Protein AF-A0A2R6L454-F1 (afdb_monomer_lite)

Structure (mmCIF, N/CA/C/O backbone):
data_AF-A0A2R6L454-F1
#
_entry.id   AF-A0A2R6L454-F1
#
loop_
_atom_site.group_PDB
_atom_site.id
_atom_site.type_symbol
_atom_site.label_atom_id
_atom_site.label_alt_id
_atom_site.label_comp_id
_atom_site.label_asym_id
_atom_site.label_entity_id
_atom_site.label_seq_id
_atom_site.pdbx_PDB_ins_code
_atom_site.Cartn_x
_atom_site.Cartn_y
_atom_site.Cartn_z
_atom_site.occupancy
_atom_site.B_iso_or_equiv
_atom_site.auth_seq_id
_atom_site.auth_comp_id
_atom_site.auth_asym_id
_atom_site.auth_atom_id
_atom_site.pdbx_PDB_model_num
ATOM 1 N N . GLU A 1 1 ? 20.903 -18.103 -9.310 1.00 82.81 1 GLU A N 1
ATOM 2 C CA . GLU A 1 1 ? 21.822 -16.949 -9.278 1.00 82.81 1 GLU A CA 1
ATOM 3 C C . GLU A 1 1 ? 21.708 -16.271 -10.633 1.00 82.81 1 GLU A C 1
ATOM 5 O O . GLU A 1 1 ? 21.446 -16.996 -11.587 1.00 82.81 1 GLU A O 1
ATOM 10 N N . ILE A 1 2 ? 21.728 -14.938 -10.686 1.00 91.75 2 ILE A N 1
ATOM 11 C CA . ILE A 1 2 ? 21.487 -14.138 -11.901 1.00 91.75 2 ILE A CA 1
ATOM 12 C C . ILE A 1 2 ? 22.634 -13.135 -12.006 1.00 91.75 2 ILE A C 1
ATOM 14 O O . ILE A 1 2 ? 22.893 -12.418 -11.036 1.00 91.75 2 ILE A O 1
ATOM 18 N N . GLU A 1 3 ? 23.294 -13.086 -13.157 1.00 93.69 3 GLU A N 1
ATOM 19 C CA . GLU A 1 3 ? 24.331 -12.104 -13.465 1.00 93.69 3 GLU A CA 1
ATOM 20 C C . GLU A 1 3 ? 23.717 -10.788 -13.965 1.00 93.69 3 GLU A C 1
ATOM 22 O O . GLU A 1 3 ? 22.603 -10.737 -14.491 1.00 93.69 3 GLU A O 1
ATOM 27 N N . SER A 1 4 ? 24.441 -9.678 -13.797 1.00 91.00 4 SER A N 1
ATOM 28 C CA . SER A 1 4 ? 23.897 -8.345 -14.102 1.00 91.00 4 SER A CA 1
ATOM 29 C C . SER A 1 4 ? 23.524 -8.143 -15.576 1.00 91.00 4 SER A C 1
ATOM 31 O O . SER A 1 4 ? 22.561 -7.437 -15.869 1.00 91.00 4 SER A O 1
ATOM 33 N N . ASP A 1 5 ? 24.254 -8.768 -16.502 1.00 95.38 5 ASP A N 1
ATOM 34 C CA . ASP A 1 5 ? 23.989 -8.694 -17.940 1.00 95.38 5 ASP A CA 1
ATOM 35 C C . ASP A 1 5 ? 22.782 -9.541 -18.373 1.00 95.38 5 ASP A C 1
ATOM 37 O O . ASP A 1 5 ? 22.229 -9.310 -19.448 1.00 95.38 5 ASP A O 1
ATOM 41 N N . GLU A 1 6 ? 22.311 -10.453 -17.518 1.00 97.12 6 GLU A N 1
ATOM 42 C CA . GLU A 1 6 ? 21.094 -11.238 -17.750 1.00 97.12 6 GLU A CA 1
ATOM 43 C C . GLU A 1 6 ? 19.816 -10.467 -17.369 1.00 97.12 6 GLU A C 1
ATOM 45 O O . GLU A 1 6 ? 18.725 -10.805 -17.838 1.00 97.12 6 GLU A O 1
ATOM 50 N N . ILE A 1 7 ? 19.930 -9.411 -16.548 1.00 95.75 7 ILE A N 1
ATOM 51 C CA . ILE A 1 7 ? 18.785 -8.661 -16.003 1.00 95.75 7 ILE A CA 1
ATOM 52 C C . ILE A 1 7 ? 17.856 -8.111 -17.095 1.00 95.75 7 ILE A C 1
ATOM 54 O O . ILE A 1 7 ? 16.650 -8.317 -16.959 1.00 95.75 7 ILE A O 1
ATOM 58 N N . PRO A 1 8 ? 18.328 -7.441 -18.168 1.00 97.19 8 PRO A N 1
ATOM 59 C CA . PRO A 1 8 ? 17.424 -6.891 -19.180 1.00 97.19 8 PRO A CA 1
ATOM 60 C C . PRO A 1 8 ? 16.560 -7.965 -19.854 1.00 97.19 8 PRO A C 1
ATOM 62 O O . PRO A 1 8 ? 15.352 -7.792 -20.014 1.00 97.19 8 PRO A O 1
ATOM 65 N N . GLY A 1 9 ? 17.160 -9.111 -20.195 1.00 97.94 9 GLY A N 1
ATOM 66 C CA . GLY A 1 9 ? 16.442 -10.237 -20.794 1.00 97.94 9 GLY A CA 1
ATOM 67 C C . GLY A 1 9 ? 15.415 -10.832 -19.833 1.00 97.94 9 GLY A C 1
ATOM 68 O O . GLY A 1 9 ? 14.239 -10.938 -20.176 1.00 97.94 9 GLY A O 1
ATOM 69 N N . LEU A 1 10 ? 15.845 -11.139 -18.607 1.00 97.69 10 LEU A N 1
ATOM 70 C CA . LEU A 1 10 ? 14.981 -11.737 -17.592 1.00 97.69 10 LEU A CA 1
ATOM 71 C C . LEU A 1 10 ? 13.830 -10.810 -17.181 1.00 97.69 10 LEU A C 1
ATOM 73 O O . LEU A 1 10 ? 12.714 -11.279 -16.965 1.00 97.69 10 LEU A O 1
ATOM 77 N N . TRP A 1 11 ? 14.083 -9.503 -17.088 1.00 97.44 11 TRP A N 1
ATOM 78 C CA . TRP A 1 11 ? 13.053 -8.505 -16.809 1.00 97.44 11 TRP A CA 1
ATOM 79 C C . TRP A 1 11 ? 11.959 -8.542 -17.872 1.00 97.44 11 TRP A C 1
ATOM 81 O O . TRP A 1 11 ? 10.777 -8.637 -17.544 1.00 97.44 11 TRP A O 1
ATOM 91 N N . ASN A 1 12 ? 12.355 -8.516 -19.145 1.00 98.38 12 ASN A N 1
ATOM 92 C CA . ASN A 1 12 ? 11.421 -8.531 -20.264 1.00 98.38 12 ASN A CA 1
ATOM 93 C C . ASN A 1 12 ? 10.582 -9.813 -20.286 1.00 98.38 12 ASN A C 1
ATOM 95 O O . ASN A 1 12 ? 9.367 -9.738 -20.460 1.00 98.38 12 ASN A O 1
ATOM 99 N N . ASP A 1 13 ? 11.207 -10.967 -20.043 1.00 98.38 13 ASP A N 1
ATOM 100 C CA . ASP A 1 13 ? 10.504 -12.251 -19.989 1.00 98.38 13 ASP A CA 1
ATOM 101 C C . ASP A 1 13 ? 9.513 -12.304 -18.814 1.00 98.38 13 ASP A C 1
ATOM 103 O O . ASP A 1 13 ? 8.401 -12.804 -18.965 1.00 98.38 13 ASP A O 1
ATOM 107 N N . LYS A 1 14 ? 9.866 -11.735 -17.652 1.00 98.12 14 LYS A N 1
ATOM 108 C CA . LYS A 1 14 ? 8.980 -11.694 -16.478 1.00 98.12 14 LYS A CA 1
ATOM 109 C C . LYS A 1 14 ? 7.827 -10.702 -16.611 1.00 98.12 14 LYS A C 1
ATOM 111 O O . LYS A 1 14 ? 6.730 -11.000 -16.143 1.00 98.12 14 LYS A O 1
ATOM 116 N N . MET A 1 15 ? 8.042 -9.561 -17.262 1.00 98.25 15 MET A N 1
ATOM 117 C CA . MET A 1 15 ? 6.962 -8.624 -17.596 1.00 98.25 15 MET A CA 1
ATOM 118 C C . MET A 1 15 ? 5.954 -9.267 -18.554 1.00 98.25 15 MET A C 1
ATOM 120 O O . MET A 1 15 ? 4.747 -9.152 -18.351 1.00 98.25 15 MET A O 1
ATOM 124 N N . GLU A 1 16 ? 6.437 -10.006 -19.553 1.00 98.38 16 GLU A N 1
ATOM 125 C CA . GLU A 1 16 ? 5.574 -10.723 -20.490 1.00 98.38 16 GLU A CA 1
ATOM 126 C C . GLU A 1 16 ? 4.816 -11.864 -19.795 1.00 98.38 16 GLU A C 1
ATOM 128 O O . GLU A 1 16 ? 3.608 -11.992 -19.972 1.00 98.38 16 GLU A O 1
ATOM 133 N N . GLU A 1 17 ? 5.490 -12.641 -18.942 1.00 98.44 17 GLU A N 1
ATOM 134 C CA . GLU A 1 17 ? 4.884 -13.741 -18.183 1.00 98.44 17 GLU A CA 1
ATOM 135 C C . GLU A 1 17 ? 3.784 -13.268 -17.219 1.00 98.44 17 GLU A C 1
ATOM 137 O O . GLU A 1 17 ? 2.712 -13.871 -17.175 1.00 98.44 17 GLU A O 1
ATOM 142 N N . TYR A 1 18 ? 4.033 -12.212 -16.437 1.00 98.00 18 TYR A N 1
ATOM 143 C CA . TYR A 1 18 ? 3.108 -11.783 -15.382 1.00 98.00 18 TYR A CA 1
ATOM 144 C C . TYR A 1 18 ? 2.077 -10.754 -15.839 1.00 98.00 18 TYR A C 1
ATOM 146 O O . TYR A 1 18 ? 0.966 -10.739 -15.313 1.00 98.00 18 TYR A O 1
ATOM 154 N N . LEU A 1 19 ? 2.435 -9.881 -16.783 1.00 97.94 19 LEU A N 1
ATOM 155 C CA . LEU A 1 19 ? 1.606 -8.740 -17.188 1.00 97.94 19 LEU A CA 1
ATOM 156 C C . LEU A 1 19 ? 1.203 -8.784 -18.668 1.00 97.94 19 LEU A C 1
ATOM 158 O O . LEU A 1 19 ? 0.373 -7.981 -19.089 1.00 97.94 19 LEU A O 1
ATOM 162 N N . GLY A 1 20 ? 1.768 -9.695 -19.468 1.00 98.25 20 GLY A N 1
ATOM 163 C CA . GLY A 1 20 ? 1.467 -9.807 -20.898 1.00 98.25 20 GLY A CA 1
ATOM 164 C C . GLY A 1 20 ? 2.051 -8.682 -21.758 1.00 98.25 20 GLY A C 1
ATOM 165 O O . GLY A 1 20 ? 1.609 -8.498 -22.891 1.00 98.25 20 GLY A O 1
ATOM 166 N N . VAL A 1 21 ? 3.017 -7.915 -21.239 1.00 97.75 21 VAL A N 1
ATOM 167 C CA . VAL A 1 21 ? 3.653 -6.792 -21.949 1.00 97.75 21 VAL A 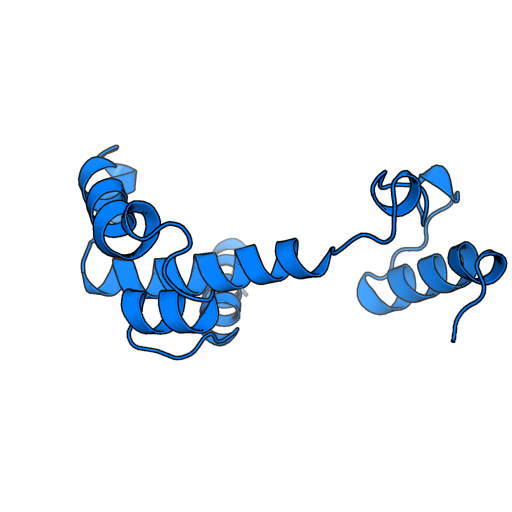CA 1
ATOM 168 C C . VAL A 1 21 ? 5.170 -6.929 -21.947 1.00 97.75 21 VAL A C 1
ATOM 170 O O . VAL A 1 21 ? 5.762 -7.327 -20.948 1.00 97.75 21 VAL A O 1
ATOM 173 N N . ARG A 1 22 ? 5.813 -6.558 -23.058 1.00 97.94 22 ARG A N 1
ATOM 174 C CA . ARG A 1 22 ? 7.272 -6.579 -23.202 1.00 97.94 22 ARG A CA 1
ATOM 175 C C . ARG A 1 22 ? 7.786 -5.165 -23.506 1.00 97.94 22 ARG A C 1
ATOM 177 O O . ARG A 1 22 ? 7.356 -4.606 -24.514 1.00 97.94 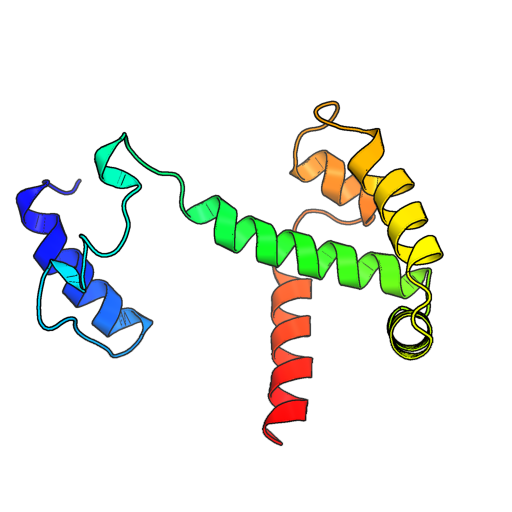22 ARG A O 1
ATOM 184 N N . PRO A 1 23 ? 8.665 -4.582 -22.668 1.00 97.81 23 PRO A N 1
ATOM 185 C CA . PRO A 1 23 ? 9.247 -3.263 -22.924 1.00 97.81 23 PRO A CA 1
ATOM 186 C C . PRO A 1 23 ? 9.997 -3.203 -24.262 1.00 97.81 23 PRO A C 1
ATOM 188 O O . PRO A 1 23 ? 10.657 -4.171 -24.646 1.00 97.81 23 PRO A O 1
ATOM 191 N N . GLU A 1 24 ? 9.934 -2.064 -24.959 1.00 97.50 24 GLU A N 1
ATOM 192 C CA . GLU A 1 24 ? 10.656 -1.873 -26.228 1.00 97.50 24 GLU A CA 1
ATOM 193 C C . GLU A 1 24 ? 12.133 -1.517 -26.002 1.00 97.50 24 GLU A C 1
ATOM 195 O O . GLU A 1 24 ? 12.986 -1.792 -26.851 1.00 97.50 24 GLU A O 1
ATOM 200 N N . THR A 1 25 ? 12.447 -0.909 -24.854 1.00 98.19 25 THR A N 1
ATOM 201 C CA . THR A 1 25 ? 13.798 -0.472 -24.483 1.00 98.19 25 THR A CA 1
ATOM 202 C C . THR A 1 25 ? 14.097 -0.750 -23.011 1.00 98.19 25 THR A C 1
ATOM 204 O O . THR A 1 25 ? 13.191 -0.786 -22.182 1.00 98.19 25 THR A O 1
ATOM 207 N N . ASP A 1 26 ? 15.379 -0.857 -22.649 1.00 97.56 26 ASP A N 1
ATOM 208 C CA . ASP A 1 26 ? 15.786 -1.062 -21.248 1.00 97.56 26 ASP A CA 1
ATOM 209 C C . ASP A 1 26 ? 15.378 0.106 -20.336 1.00 97.56 26 ASP A C 1
ATOM 211 O O . ASP A 1 26 ? 15.138 -0.100 -19.148 1.00 97.56 26 ASP A O 1
ATOM 215 N N . ALA A 1 27 ? 15.247 1.317 -20.896 1.00 96.81 27 ALA A N 1
ATOM 216 C CA . ALA A 1 27 ? 14.758 2.503 -20.191 1.00 96.81 27 ALA A CA 1
ATOM 217 C C . ALA A 1 27 ? 13.301 2.352 -19.718 1.00 96.81 27 ALA A C 1
ATOM 219 O O . ALA A 1 27 ? 12.937 2.882 -18.675 1.00 96.81 27 ALA A O 1
ATOM 220 N N . GLU A 1 28 ? 12.488 1.610 -20.470 1.00 96.75 28 GLU A N 1
ATOM 221 C CA . GLU A 1 28 ? 11.109 1.246 -20.116 1.00 96.75 28 GLU A CA 1
ATOM 222 C C . GLU A 1 28 ? 11.038 -0.122 -19.408 1.00 96.75 28 GLU A C 1
ATOM 224 O O . GLU A 1 28 ? 9.986 -0.527 -18.917 1.00 96.75 28 GLU A O 1
ATOM 229 N N . GLY A 1 29 ? 12.158 -0.849 -19.373 1.00 96.69 29 GLY A N 1
ATOM 230 C CA . GLY A 1 29 ? 12.327 -2.148 -18.736 1.00 96.69 29 GLY A CA 1
ATOM 231 C C . GLY A 1 29 ? 13.025 -2.033 -17.386 1.00 96.69 29 GLY A C 1
ATOM 232 O O . GLY A 1 29 ? 12.572 -1.314 -16.498 1.00 96.69 29 GLY A O 1
ATOM 233 N N . CYS A 1 30 ? 14.130 -2.753 -17.214 1.00 95.44 30 CYS A N 1
ATOM 234 C CA . CYS A 1 30 ? 14.827 -2.859 -15.931 1.00 95.44 30 CYS A CA 1
ATOM 235 C C . CYS A 1 30 ? 15.447 -1.547 -15.414 1.00 95.44 30 CYS A C 1
ATOM 237 O O . CYS A 1 30 ? 15.838 -1.493 -14.250 1.00 95.44 30 CYS A O 1
ATOM 239 N N . LEU A 1 31 ? 15.539 -0.498 -16.241 1.00 95.12 31 LEU A N 1
ATOM 240 C CA . LEU A 1 31 ? 16.039 0.825 -15.847 1.00 95.12 31 LEU A CA 1
ATOM 241 C C . LEU A 1 31 ? 14.920 1.838 -15.557 1.00 95.12 31 LEU A C 1
ATOM 243 O O . LEU A 1 31 ? 15.220 3.010 -15.334 1.00 95.12 31 LEU A O 1
ATOM 247 N N . GLN A 1 32 ? 13.651 1.412 -15.557 1.00 96.38 32 GLN A N 1
ATOM 248 C CA . GLN A 1 32 ? 12.512 2.301 -15.295 1.00 96.38 32 GLN A CA 1
ATOM 249 C C . GLN A 1 32 ? 12.536 2.908 -13.886 1.00 96.38 32 GLN A C 1
ATOM 251 O O . GLN A 1 32 ? 12.060 4.023 -13.679 1.00 96.38 32 GLN A O 1
ATOM 256 N N . ASP A 1 33 ? 13.110 2.176 -12.929 1.00 95.25 33 ASP A N 1
ATOM 257 C CA . ASP A 1 33 ? 13.150 2.540 -11.520 1.00 95.25 33 ASP A CA 1
ATOM 258 C C . ASP A 1 33 ? 14.579 2.784 -11.039 1.00 95.25 33 ASP A C 1
ATOM 260 O O . ASP A 1 33 ? 15.536 2.092 -11.393 1.00 95.25 33 ASP A O 1
ATOM 264 N N . ILE A 1 34 ? 14.724 3.783 -10.170 1.00 93.19 34 ILE A N 1
ATOM 265 C CA . ILE A 1 34 ? 16.035 4.267 -9.735 1.00 93.19 34 ILE A CA 1
ATOM 266 C C . ILE A 1 34 ? 16.689 3.365 -8.685 1.00 93.19 34 ILE A C 1
ATOM 268 O O . ILE A 1 34 ? 17.886 3.489 -8.425 1.00 93.19 34 ILE A O 1
ATOM 272 N N . HIS A 1 35 ? 15.939 2.483 -8.024 1.00 92.31 35 HIS A N 1
ATOM 273 C CA . HIS A 1 35 ? 16.346 1.957 -6.722 1.00 92.31 35 HIS A CA 1
ATOM 274 C C . HIS A 1 35 ? 17.653 1.161 -6.778 1.00 92.31 35 HIS A C 1
ATOM 276 O O . HIS A 1 35 ? 18.529 1.376 -5.937 1.00 92.31 35 HIS A O 1
ATOM 282 N N . TRP A 1 36 ? 17.834 0.334 -7.814 1.00 90.88 36 TRP A N 1
ATOM 283 C CA . TRP A 1 36 ? 19.050 -0.463 -8.018 1.00 90.88 36 TRP A CA 1
ATOM 284 C C . TRP A 1 36 ? 20.307 0.356 -8.326 1.00 90.88 36 TRP A C 1
ATOM 286 O O . TRP A 1 36 ? 21.414 -0.165 -8.213 1.00 90.88 36 TRP A O 1
ATOM 296 N N . THR A 1 37 ? 20.178 1.649 -8.636 1.00 87.62 37 THR A N 1
ATOM 297 C CA . THR A 1 37 ? 21.342 2.523 -8.862 1.00 87.62 37 THR A CA 1
ATOM 298 C C . THR A 1 37 ? 22.063 2.921 -7.571 1.00 87.62 37 THR A C 1
ATOM 300 O O . THR A 1 37 ? 23.242 3.269 -7.609 1.00 87.62 37 THR A O 1
ATOM 303 N N . SER A 1 38 ? 21.3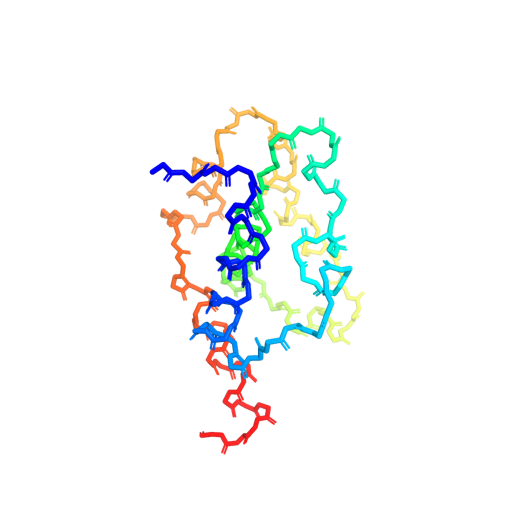79 2.855 -6.423 1.00 83.06 38 SER A N 1
ATOM 304 C CA . SER A 1 38 ? 21.919 3.257 -5.111 1.00 83.06 38 SER A CA 1
ATOM 305 C C . SER A 1 38 ? 22.236 2.088 -4.167 1.00 83.06 38 SER A C 1
ATOM 307 O O . SER A 1 38 ? 22.795 2.294 -3.090 1.00 83.06 38 SER A O 1
ATOM 309 N N . GLY A 1 39 ? 21.897 0.862 -4.566 1.00 81.19 39 GLY A N 1
ATOM 310 C CA . GLY A 1 39 ? 22.031 -0.352 -3.764 1.00 81.19 39 GLY A CA 1
ATOM 311 C C . GLY A 1 39 ? 20.940 -1.361 -4.110 1.00 81.19 39 GLY A C 1
ATOM 312 O O . GLY A 1 39 ? 20.014 -1.055 -4.858 1.00 81.19 39 GLY A O 1
ATOM 313 N N . PHE A 1 40 ? 21.029 -2.580 -3.575 1.00 77.75 40 PHE A N 1
ATOM 314 C CA . PHE A 1 40 ? 19.966 -3.553 -3.808 1.00 77.75 40 PHE A CA 1
ATOM 315 C C . PHE A 1 40 ? 18.695 -3.118 -3.076 1.00 77.75 40 PHE A C 1
ATOM 317 O O . PHE A 1 40 ? 18.681 -2.949 -1.856 1.00 77.75 40 PHE A O 1
ATOM 324 N N . ALA A 1 41 ? 17.640 -2.900 -3.847 1.00 73.81 41 ALA A N 1
ATOM 325 C CA . ALA A 1 41 ? 16.403 -2.319 -3.373 1.00 73.81 41 ALA A CA 1
ATOM 326 C C . ALA A 1 41 ? 15.427 -3.377 -2.875 1.00 73.81 41 ALA A C 1
ATOM 328 O O . ALA A 1 41 ? 15.390 -4.502 -3.371 1.00 73.81 41 ALA A O 1
ATOM 329 N N . SER A 1 42 ? 14.598 -2.981 -1.915 1.00 80.50 42 SER A N 1
ATOM 330 C CA . SER A 1 42 ? 13.555 -3.814 -1.334 1.00 80.50 42 SER A CA 1
ATOM 331 C C . SER A 1 42 ? 12.191 -3.371 -1.867 1.00 80.50 42 SER A C 1
ATOM 333 O O . SER A 1 42 ? 11.553 -2.500 -1.286 1.00 80.50 42 SER A O 1
ATOM 335 N N . PHE A 1 43 ? 11.756 -3.954 -2.987 1.00 92.94 43 PHE A N 1
ATOM 336 C CA . PHE A 1 43 ? 10.462 -3.639 -3.610 1.00 92.94 43 PHE A CA 1
ATOM 337 C C . PHE A 1 43 ? 9.274 -4.313 -2.917 1.00 92.94 43 PHE A C 1
ATOM 339 O O . PHE A 1 43 ? 8.149 -3.830 -2.994 1.00 92.94 43 PHE A O 1
ATOM 346 N N . GLN A 1 44 ? 9.503 -5.417 -2.205 1.00 92.94 44 GLN A N 1
ATOM 347 C CA . GLN A 1 44 ? 8.431 -6.193 -1.579 1.00 92.94 44 GLN A CA 1
ATOM 348 C C . GLN A 1 44 ? 7.651 -5.404 -0.516 1.00 92.94 44 GLN A C 1
ATOM 350 O O . GLN A 1 44 ? 6.517 -5.753 -0.197 1.00 92.94 44 GLN A O 1
ATOM 355 N N . THR A 1 45 ? 8.237 -4.331 0.025 1.00 93.12 45 THR A N 1
ATOM 356 C CA . THR A 1 45 ? 7.582 -3.470 1.016 1.00 93.12 45 THR A CA 1
ATOM 357 C C . THR A 1 45 ? 6.421 -2.670 0.425 1.00 93.12 45 T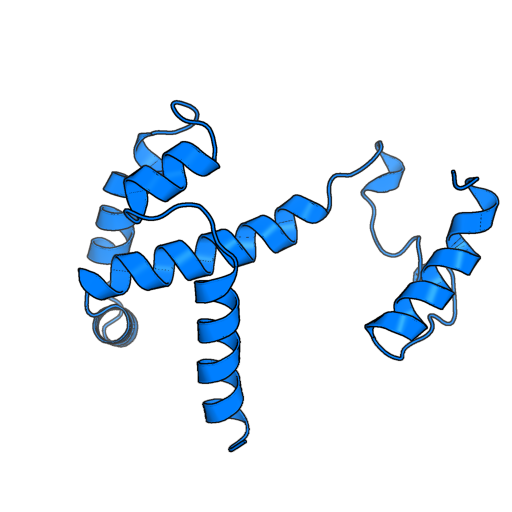HR A C 1
ATOM 359 O O . THR A 1 45 ? 5.494 -2.355 1.165 1.00 93.12 45 THR A O 1
ATOM 362 N N . TYR A 1 46 ? 6.412 -2.405 -0.888 1.00 95.88 46 TYR A N 1
ATOM 363 C CA . TYR A 1 46 ? 5.280 -1.761 -1.561 1.00 95.88 46 TYR A CA 1
ATOM 364 C C . TYR A 1 46 ? 4.030 -2.643 -1.501 1.00 95.88 46 TYR A C 1
ATOM 366 O O . TYR A 1 46 ? 2.999 -2.215 -0.988 1.00 95.88 46 TYR A O 1
ATOM 374 N N . THR A 1 47 ? 4.143 -3.900 -1.944 1.00 96.25 47 THR A N 1
ATOM 375 C CA . THR A 1 47 ? 3.039 -4.869 -1.882 1.00 96.25 47 THR A CA 1
ATOM 376 C C . THR A 1 47 ? 2.644 -5.174 -0.442 1.00 96.25 47 THR A C 1
ATOM 378 O O . THR A 1 47 ? 1.457 -5.225 -0.132 1.00 96.25 47 THR A O 1
ATOM 381 N N . LEU A 1 48 ? 3.623 -5.321 0.459 1.00 96.69 48 LEU A N 1
ATOM 382 C CA . LEU A 1 48 ? 3.352 -5.506 1.884 1.00 96.69 48 LEU A CA 1
ATOM 383 C C . LEU A 1 48 ? 2.530 -4.344 2.459 1.00 96.69 48 LEU A C 1
ATOM 385 O O . LEU A 1 48 ? 1.609 -4.581 3.230 1.00 96.69 48 LEU A O 1
ATOM 389 N N . GLY A 1 49 ? 2.828 -3.104 2.062 1.00 97.50 49 GLY A N 1
ATOM 390 C CA . GLY A 1 49 ? 2.058 -1.929 2.460 1.00 97.50 49 GLY A CA 1
ATOM 391 C C . GLY A 1 49 ? 0.598 -1.996 2.009 1.00 97.50 49 GLY A C 1
ATOM 392 O O . GLY A 1 49 ? -0.287 -1.701 2.805 1.00 97.50 49 GLY A O 1
ATOM 393 N N . SER A 1 50 ? 0.331 -2.435 0.774 1.00 98.25 50 SER A N 1
ATOM 394 C CA . SER A 1 50 ? -1.041 -2.632 0.278 1.00 98.25 50 SER A CA 1
ATOM 395 C C . SER A 1 50 ? -1.795 -3.721 1.042 1.00 98.25 50 SER A C 1
ATOM 397 O O . SER A 1 50 ? -2.961 -3.529 1.375 1.00 98.25 50 SER A O 1
ATOM 399 N N . VAL A 1 51 ? -1.123 -4.832 1.359 1.00 98.38 51 VAL A N 1
ATOM 400 C CA . VAL A 1 51 ? -1.703 -5.924 2.155 1.00 98.38 51 VAL A CA 1
ATOM 401 C C . VAL A 1 51 ? -2.050 -5.449 3.567 1.00 98.38 51 VAL A C 1
ATOM 403 O O . VAL A 1 51 ? -3.179 -5.615 4.019 1.00 98.38 51 VAL A O 1
ATOM 406 N N . VAL A 1 52 ? -1.103 -4.781 4.229 1.00 98.31 52 VAL A N 1
ATOM 407 C CA . VAL A 1 52 ? -1.299 -4.198 5.561 1.00 98.31 52 VAL A CA 1
ATOM 408 C C . VAL A 1 52 ? -2.432 -3.171 5.563 1.00 98.31 52 VAL A C 1
ATOM 410 O O . VAL A 1 52 ? -3.241 -3.165 6.485 1.00 98.31 52 VAL A O 1
ATOM 413 N N . ALA A 1 53 ? -2.513 -2.316 4.541 1.00 98.50 53 ALA A N 1
ATOM 414 C CA . ALA A 1 53 ? -3.560 -1.305 4.445 1.00 98.50 53 ALA A CA 1
ATOM 415 C C . ALA A 1 53 ? -4.957 -1.932 4.366 1.00 98.50 53 ALA A C 1
ATOM 417 O O . ALA A 1 53 ? -5.851 -1.475 5.068 1.00 98.50 53 ALA A O 1
ATOM 418 N N . ALA A 1 54 ? -5.137 -2.985 3.564 1.00 98.56 54 ALA A N 1
ATOM 419 C CA . ALA A 1 54 ? -6.424 -3.667 3.457 1.00 98.56 54 ALA A CA 1
ATOM 420 C C . ALA A 1 54 ? -6.813 -4.392 4.754 1.00 98.56 54 ALA A C 1
ATOM 422 O O . ALA A 1 54 ? -7.970 -4.340 5.152 1.00 98.56 54 ALA A O 1
ATOM 423 N N . GLN A 1 55 ? -5.858 -5.019 5.448 1.00 98.75 55 GLN A N 1
ATOM 424 C CA . GLN A 1 55 ? -6.137 -5.673 6.731 1.00 98.75 55 GLN A CA 1
ATOM 425 C C . GLN A 1 55 ? -6.487 -4.661 7.835 1.00 98.75 55 GLN A C 1
ATOM 427 O O . GLN A 1 55 ? -7.391 -4.903 8.629 1.00 98.75 55 GLN A O 1
ATOM 432 N N . LEU A 1 56 ? -5.818 -3.503 7.869 1.00 98.75 56 LEU A N 1
ATOM 433 C CA . LEU A 1 56 ? -6.182 -2.412 8.779 1.00 98.75 56 LEU A CA 1
ATOM 434 C C . LEU A 1 56 ? -7.550 -1.810 8.431 1.00 98.75 56 LEU A C 1
ATOM 436 O O . LEU A 1 56 ? -8.314 -1.521 9.346 1.00 98.75 56 LEU A O 1
ATOM 440 N N . ASP A 1 57 ? -7.862 -1.640 7.140 1.00 98.56 57 ASP A N 1
ATOM 441 C CA . ASP A 1 57 ? -9.170 -1.157 6.674 1.00 98.56 57 ASP A CA 1
ATOM 442 C C . ASP A 1 57 ? -10.302 -2.128 7.045 1.00 98.56 57 ASP A C 1
ATOM 444 O O . ASP A 1 57 ? -11.352 -1.695 7.510 1.00 98.56 57 ASP A O 1
ATOM 448 N N . ALA A 1 58 ? -10.079 -3.438 6.917 1.00 98.44 58 ALA A N 1
ATOM 449 C CA . ALA A 1 58 ? -11.034 -4.445 7.369 1.00 98.44 58 ALA A CA 1
ATOM 450 C C . ALA A 1 58 ? -11.293 -4.333 8.882 1.00 98.44 58 ALA A C 1
ATOM 452 O O . ALA A 1 58 ? -12.445 -4.251 9.298 1.00 98.44 58 ALA A O 1
ATOM 453 N N . ALA A 1 59 ? -10.234 -4.226 9.691 1.00 98.56 59 ALA A N 1
ATOM 454 C CA . ALA A 1 59 ? -10.358 -4.132 11.145 1.00 98.56 59 ALA A CA 1
ATOM 455 C C . ALA A 1 59 ? -11.057 -2.843 11.615 1.00 98.56 59 ALA A C 1
ATOM 457 O O . ALA A 1 59 ? -11.946 -2.891 12.458 1.00 98.56 59 ALA A O 1
ATOM 458 N N . ILE A 1 60 ? -10.703 -1.675 11.063 1.00 98.69 60 ILE A N 1
ATOM 459 C CA . ILE A 1 60 ? -11.335 -0.407 11.470 1.00 98.69 60 ILE A CA 1
ATOM 460 C C . ILE A 1 60 ? -12.829 -0.355 11.110 1.00 98.69 60 ILE A C 1
ATOM 462 O O . ILE A 1 60 ? -13.599 0.325 11.788 1.00 98.69 60 ILE A O 1
ATOM 466 N N . ARG A 1 61 ? -13.261 -1.078 10.068 1.00 98.25 61 ARG A N 1
ATOM 467 C CA . ARG A 1 61 ? -14.671 -1.156 9.646 1.00 98.25 61 ARG A CA 1
ATOM 468 C C . ARG A 1 61 ? -15.556 -1.954 10.605 1.00 98.25 61 ARG A C 1
ATOM 470 O O . ARG A 1 61 ? -16.768 -1.750 10.590 1.00 98.25 61 ARG A O 1
ATOM 477 N N . ASP A 1 62 ? -14.975 -2.794 11.461 1.00 97.81 62 ASP A N 1
ATOM 478 C CA . ASP A 1 62 ? -15.713 -3.444 12.551 1.00 97.81 62 ASP A CA 1
ATOM 479 C C . ASP A 1 62 ? -16.064 -2.453 13.677 1.00 97.81 62 ASP A C 1
ATOM 481 O O . ASP A 1 62 ? -17.078 -2.616 14.363 1.00 97.81 62 ASP A O 1
ATOM 485 N N . ASP A 1 63 ? -15.259 -1.397 13.836 1.00 97.94 63 ASP A N 1
ATOM 486 C CA . ASP A 1 63 ? -15.423 -0.379 14.878 1.00 97.94 63 ASP A CA 1
ATOM 487 C C . ASP A 1 63 ? -16.160 0.881 14.386 1.00 97.94 63 ASP A C 1
ATOM 489 O O . ASP A 1 63 ? -16.876 1.525 15.160 1.00 97.94 63 ASP A O 1
ATOM 493 N N . LEU A 1 64 ? -15.980 1.263 13.115 1.00 98.44 64 LEU A N 1
ATOM 494 C CA . LEU A 1 64 ? -16.431 2.541 12.552 1.00 98.44 64 LEU A CA 1
ATOM 495 C C . LEU A 1 64 ? -17.181 2.371 11.220 1.00 98.44 64 LEU A C 1
ATOM 497 O O . LEU A 1 64 ? -16.778 1.605 10.350 1.00 98.44 64 LEU A O 1
ATOM 501 N N . ASP A 1 65 ? -18.205 3.204 10.988 1.00 98.31 65 ASP A N 1
ATOM 502 C CA . ASP A 1 65 ? -18.797 3.397 9.652 1.00 98.31 65 ASP A CA 1
ATOM 503 C C . ASP A 1 65 ? -17.876 4.273 8.784 1.00 98.31 65 ASP A C 1
ATOM 505 O O . ASP A 1 65 ? -18.110 5.469 8.588 1.00 98.31 65 ASP A O 1
ATOM 509 N N . VAL A 1 66 ? -16.782 3.679 8.300 1.00 98.38 66 VAL A N 1
ATOM 510 C CA . VAL A 1 66 ? -15.745 4.371 7.515 1.00 98.38 66 VAL A CA 1
ATOM 511 C C . VAL A 1 66 ? -16.339 5.077 6.298 1.00 98.38 66 VAL A C 1
ATOM 513 O O . VAL A 1 66 ? -16.021 6.238 6.047 1.00 98.38 66 VAL A O 1
ATOM 516 N N . ASP A 1 67 ? -17.227 4.422 5.549 1.00 98.00 67 ASP A N 1
ATOM 517 C CA . ASP A 1 67 ? -17.779 5.003 4.323 1.00 98.00 67 ASP A CA 1
ATOM 518 C C . ASP A 1 67 ? -18.745 6.157 4.620 1.00 98.00 67 ASP A C 1
ATOM 520 O O . ASP A 1 67 ? -18.794 7.132 3.863 1.00 98.00 67 ASP A O 1
ATOM 524 N N . GLY A 1 68 ? -19.517 6.071 5.708 1.00 98.69 68 GLY A N 1
ATOM 525 C CA . GLY A 1 68 ? -20.318 7.181 6.224 1.00 98.69 68 GLY A CA 1
ATOM 526 C C . GLY A 1 68 ? -19.450 8.380 6.599 1.00 98.69 68 GLY A C 1
ATOM 527 O O . GLY A 1 68 ? -19.663 9.480 6.087 1.00 98.69 68 GLY A O 1
ATOM 528 N N . LEU A 1 69 ? -18.411 8.147 7.405 1.00 98.62 69 LEU A N 1
ATOM 529 C CA . LEU A 1 69 ? -17.457 9.169 7.839 1.00 98.62 69 LEU A CA 1
ATOM 530 C C . LEU A 1 69 ? -16.757 9.856 6.660 1.00 98.62 69 LEU A C 1
ATOM 532 O O . LEU A 1 69 ? -16.706 11.084 6.601 1.00 98.62 69 LEU A O 1
ATOM 536 N N . VAL A 1 70 ? -16.274 9.084 5.683 1.00 98.44 70 VAL A N 1
ATOM 537 C CA . VAL A 1 70 ? -15.642 9.621 4.468 1.00 98.44 70 VAL A CA 1
ATOM 538 C C . VAL A 1 70 ? -16.633 10.460 3.659 1.00 98.44 70 VAL A C 1
ATOM 540 O O . VAL A 1 70 ? -16.279 11.543 3.193 1.00 98.44 70 VAL A O 1
ATOM 543 N N . ARG A 1 71 ? -17.884 10.003 3.507 1.00 98.50 71 ARG A N 1
ATOM 544 C CA . ARG A 1 71 ? -18.934 10.732 2.772 1.00 98.50 71 ARG A CA 1
ATOM 545 C C . ARG A 1 71 ? -19.309 12.057 3.437 1.00 98.50 71 ARG A C 1
ATOM 547 O O . ARG A 1 71 ? -19.698 12.989 2.739 1.00 98.50 71 ARG A O 1
ATOM 554 N N . GLU A 1 72 ? -19.194 12.134 4.758 1.00 98.56 72 GLU A N 1
ATOM 555 C CA . GLU A 1 72 ? -19.448 13.342 5.550 1.00 98.56 72 GLU A CA 1
ATOM 556 C C . GLU A 1 72 ? -18.188 14.190 5.800 1.00 98.56 72 GLU A C 1
ATOM 558 O O . GLU A 1 72 ? -18.260 15.175 6.533 1.00 98.56 72 GLU A O 1
ATOM 563 N N . GLU A 1 73 ? -17.049 13.832 5.194 1.00 98.56 73 GLU A N 1
ATOM 564 C CA . GLU A 1 73 ? -15.751 14.507 5.362 1.00 98.56 73 GLU A CA 1
ATOM 565 C C . GLU A 1 73 ? -15.243 14.518 6.825 1.00 98.56 73 GLU A C 1
ATOM 567 O O . GLU A 1 73 ? -14.486 15.399 7.240 1.00 98.56 73 GLU A O 1
ATOM 572 N N . GLN A 1 74 ? -15.638 13.523 7.624 1.00 98.50 74 GLN A N 1
ATOM 573 C CA . GLN A 1 74 ? -15.288 13.381 9.041 1.00 98.50 74 GLN A CA 1
ATOM 574 C C . GLN A 1 74 ? -14.148 12.374 9.238 1.00 98.50 74 GLN A C 1
ATOM 576 O O . GLN A 1 74 ? -14.367 11.200 9.512 1.00 98.50 74 GLN A O 1
ATOM 581 N N . PHE A 1 75 ? -12.904 12.841 9.134 1.00 98.31 75 PHE A N 1
ATOM 582 C CA . PHE A 1 75 ? -11.724 11.965 9.214 1.00 98.31 75 PHE A CA 1
ATOM 583 C C . PHE A 1 75 ? -11.130 11.803 10.618 1.00 98.31 75 PHE A C 1
ATOM 585 O O . PHE A 1 75 ? -10.282 10.933 10.809 1.00 98.31 75 PHE A O 1
ATOM 592 N N . GLU A 1 76 ? -11.552 12.612 11.595 1.00 98.69 76 GLU A N 1
ATOM 593 C CA . GLU A 1 76 ? -10.987 12.560 12.951 1.00 98.69 76 GLU A CA 1
ATOM 594 C C . GLU A 1 76 ? -11.140 11.175 13.602 1.00 98.69 76 GLU A C 1
ATOM 596 O O . GLU A 1 76 ? -10.126 10.652 14.055 1.00 98.69 76 GLU A O 1
ATOM 601 N N . PRO A 1 77 ? -12.309 10.498 13.556 1.00 98.69 77 PRO A N 1
ATOM 602 C CA . PRO A 1 77 ? -12.438 9.176 14.176 1.00 98.69 77 PRO A CA 1
ATOM 603 C C . PRO A 1 77 ? -11.509 8.125 13.550 1.00 98.69 77 PRO A C 1
ATOM 605 O O . PRO A 1 77 ? -10.947 7.287 14.250 1.00 98.69 77 PRO A O 1
ATOM 608 N N . ILE A 1 78 ? -11.293 8.200 12.230 1.00 98.62 78 ILE A N 1
ATOM 609 C CA . ILE A 1 78 ? -10.368 7.311 11.510 1.00 98.62 78 ILE A CA 1
ATOM 610 C C . ILE A 1 78 ? -8.926 7.586 11.951 1.00 98.62 78 ILE A C 1
ATOM 612 O O . ILE A 1 78 ? -8.153 6.665 12.215 1.00 98.62 78 ILE A O 1
ATOM 616 N N . HIS A 1 79 ? -8.553 8.863 12.045 1.00 98.69 79 HIS A N 1
ATOM 617 C CA . HIS A 1 79 ? -7.227 9.274 12.490 1.00 98.69 79 HIS A CA 1
ATOM 618 C C . HIS A 1 79 ? -6.956 8.892 13.954 1.00 98.69 79 HIS A C 1
ATOM 620 O O . HIS A 1 79 ? -5.849 8.446 14.265 1.00 98.69 79 HIS A O 1
ATOM 626 N N . GLU A 1 80 ? -7.944 9.035 14.839 1.00 98.81 80 GLU A N 1
ATOM 627 C CA . GLU A 1 80 ? -7.868 8.623 16.243 1.00 98.81 80 GLU A CA 1
ATOM 628 C C . GLU A 1 80 ? -7.658 7.112 16.354 1.00 98.81 80 GLU A C 1
ATOM 630 O O . GLU A 1 80 ? -6.684 6.692 16.980 1.00 98.81 80 GLU A O 1
ATOM 635 N N . TRP A 1 81 ? -8.463 6.302 15.657 1.00 98.81 81 TRP A N 1
ATOM 636 C CA . TRP A 1 81 ? -8.294 4.845 15.629 1.00 98.81 81 TRP A CA 1
ATOM 637 C C . TRP A 1 81 ? -6.898 4.447 15.136 1.00 98.81 81 TRP A C 1
ATOM 639 O O . TRP A 1 81 ? -6.183 3.699 15.803 1.00 98.81 81 TRP A O 1
ATOM 649 N N . MET A 1 82 ? -6.442 5.020 14.016 1.00 98.69 82 MET A N 1
ATOM 650 C CA . MET A 1 82 ? -5.104 4.745 13.480 1.00 98.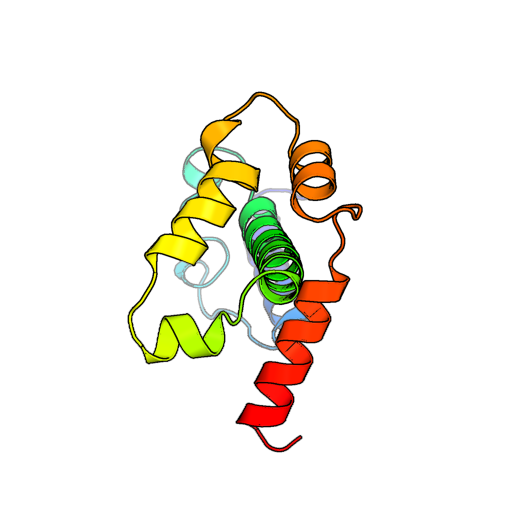69 82 MET A CA 1
ATOM 651 C C . MET A 1 82 ? -3.996 5.198 14.435 1.00 98.69 82 MET A C 1
ATOM 653 O O . MET A 1 82 ? -2.951 4.555 14.545 1.00 98.69 82 MET A O 1
ATOM 657 N N . THR A 1 83 ? -4.206 6.302 15.151 1.00 98.75 83 THR A N 1
ATOM 658 C CA . THR A 1 83 ? -3.254 6.785 16.149 1.00 98.75 83 THR A CA 1
ATOM 659 C C . THR A 1 83 ? -3.163 5.834 17.325 1.00 98.75 83 THR A C 1
ATOM 661 O O . THR A 1 83 ? -2.050 5.522 17.754 1.00 98.75 83 THR A O 1
ATOM 664 N N . GLU A 1 84 ? -4.302 5.349 17.810 1.00 98.62 84 GLU A N 1
ATOM 665 C CA . GLU A 1 84 ? -4.373 4.425 18.929 1.00 98.62 84 GLU A CA 1
ATOM 666 C C . GLU A 1 84 ? -3.800 3.048 18.586 1.00 98.62 84 GLU A C 1
ATOM 668 O O . GLU A 1 84 ? -2.972 2.536 19.340 1.00 98.62 84 GLU A O 1
ATOM 673 N N . GLN A 1 85 ? -4.180 2.477 17.444 1.00 98.56 85 GLN A N 1
ATOM 674 C CA . GLN A 1 85 ? -3.802 1.112 17.075 1.00 98.56 85 GLN A CA 1
ATOM 675 C C . GLN A 1 85 ? -2.420 1.018 16.416 1.00 98.56 85 GLN A C 1
ATOM 677 O O . GLN A 1 85 ? -1.750 -0.010 16.515 1.00 98.56 85 GLN A O 1
ATOM 682 N N . VAL A 1 86 ? -1.961 2.083 1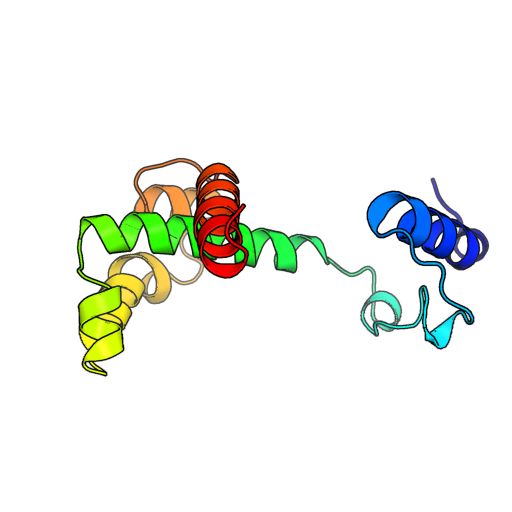5.745 1.00 98.56 86 VAL A N 1
ATOM 683 C CA . VAL A 1 86 ? -0.757 2.037 14.898 1.00 98.56 86 VAL A CA 1
ATOM 684 C C . VAL A 1 86 ? 0.238 3.142 15.249 1.00 98.56 86 VAL A C 1
ATOM 686 O O . VAL A 1 86 ? 1.352 2.858 15.700 1.00 98.56 86 VAL A O 1
ATOM 689 N N . HIS A 1 87 ? -0.121 4.413 15.044 1.00 98.62 87 HIS A N 1
ATOM 690 C CA . HIS A 1 87 ? 0.872 5.492 14.977 1.00 98.62 87 HIS A CA 1
ATOM 691 C C . HIS A 1 87 ? 1.600 5.729 16.304 1.00 98.62 87 HIS A C 1
ATOM 693 O O . HIS A 1 87 ? 2.819 5.926 16.307 1.00 98.62 87 HIS A O 1
ATOM 699 N N . GLN A 1 88 ? 0.893 5.677 17.440 1.00 98.56 88 GLN A N 1
ATOM 700 C CA . GLN A 1 88 ? 1.489 5.968 18.749 1.00 98.56 88 GLN A CA 1
ATOM 701 C C . GLN A 1 88 ? 2.571 4.958 19.166 1.00 98.56 88 GLN A C 1
ATOM 703 O O . GLN A 1 88 ? 3.363 5.226 20.072 1.00 98.56 88 GLN A O 1
ATOM 708 N N . HIS A 1 89 ? 2.611 3.779 18.538 1.00 98.38 89 HIS A N 1
ATOM 709 C CA . HIS A 1 89 ? 3.548 2.716 18.889 1.00 98.38 89 HIS A CA 1
ATOM 710 C C . HIS A 1 89 ? 4.927 2.885 18.241 1.00 98.38 89 HIS A C 1
ATOM 712 O O . HIS A 1 89 ? 5.910 2.367 18.777 1.00 98.38 89 HIS A O 1
ATOM 718 N N . GLY A 1 90 ? 5.035 3.627 17.134 1.00 98.00 90 GLY A N 1
ATOM 719 C CA . GLY A 1 90 ? 6.297 3.822 16.420 1.00 98.00 90 GLY A CA 1
ATOM 720 C C . GLY A 1 90 ? 7.001 2.494 16.111 1.00 98.00 90 GLY A C 1
ATOM 721 O O . GLY A 1 90 ? 6.396 1.566 15.588 1.00 98.00 90 GLY A O 1
ATOM 722 N N . GLN A 1 91 ? 8.281 2.378 16.475 1.00 97.75 91 GLN A N 1
ATOM 723 C CA . GLN A 1 91 ? 9.084 1.159 16.275 1.00 97.75 91 GLN A CA 1
ATOM 724 C C . GLN A 1 91 ? 9.086 0.214 17.491 1.00 97.75 91 GLN A C 1
ATOM 726 O O . GLN A 1 91 ? 10.023 -0.560 17.681 1.00 97.75 91 GLN A O 1
ATOM 731 N N . ARG A 1 92 ? 8.076 0.296 18.366 1.00 98.38 92 ARG A N 1
ATOM 732 C CA . ARG A 1 92 ? 8.002 -0.539 19.576 1.00 98.38 92 ARG A CA 1
ATOM 733 C C . ARG A 1 92 ? 7.796 -2.025 19.274 1.00 98.38 92 ARG A C 1
ATOM 735 O O . ARG A 1 92 ? 8.257 -2.855 20.055 1.00 98.38 92 ARG A O 1
ATOM 742 N N . TYR A 1 93 ? 7.088 -2.338 18.194 1.00 98.38 93 TYR A N 1
ATOM 743 C CA . TYR A 1 93 ? 6.744 -3.698 17.782 1.00 98.38 93 TYR A CA 1
ATOM 744 C C . TYR A 1 93 ? 7.294 -3.980 16.386 1.00 98.38 93 TYR A C 1
ATOM 746 O O . TYR A 1 93 ? 7.471 -3.061 15.582 1.00 98.38 93 TYR A O 1
ATOM 754 N N . THR A 1 94 ? 7.550 -5.253 16.091 1.00 97.88 94 THR A N 1
ATOM 755 C CA . THR A 1 94 ? 7.769 -5.681 14.704 1.00 97.88 94 THR A CA 1
ATOM 756 C C . THR A 1 94 ? 6.475 -5.535 13.900 1.00 97.88 94 THR A C 1
ATOM 758 O O . THR A 1 94 ? 5.389 -5.471 14.474 1.00 97.88 94 THR A O 1
ATOM 761 N N . THR A 1 95 ? 6.563 -5.483 12.567 1.00 95.56 95 THR A N 1
ATOM 762 C CA . THR A 1 95 ? 5.367 -5.336 11.719 1.00 95.56 95 THR A CA 1
ATOM 763 C C . THR A 1 95 ? 4.314 -6.420 11.984 1.00 95.56 95 THR A C 1
ATOM 765 O O . THR A 1 95 ? 3.179 -6.032 12.235 1.00 95.56 95 THR A O 1
ATOM 768 N N . PRO A 1 96 ? 4.634 -7.733 12.017 1.00 96.88 96 PRO A N 1
ATOM 769 C CA . PRO A 1 96 ? 3.620 -8.752 12.303 1.00 96.88 96 PRO A CA 1
ATOM 770 C C . PRO A 1 96 ? 2.956 -8.566 13.672 1.00 96.88 96 PRO A C 1
ATOM 772 O O . PRO A 1 96 ? 1.737 -8.607 13.764 1.00 96.88 96 PRO A O 1
ATOM 775 N N . GLU A 1 97 ? 3.739 -8.264 14.715 1.00 98.31 97 GLU A N 1
ATOM 776 C CA . GLU A 1 97 ? 3.203 -8.026 16.062 1.00 98.31 97 GLU A CA 1
ATOM 777 C C . GLU A 1 97 ? 2.311 -6.780 16.129 1.00 98.31 97 GLU A C 1
ATOM 779 O O . GLU A 1 97 ? 1.337 -6.763 16.877 1.00 98.31 97 GLU A O 1
ATOM 784 N N . LEU A 1 98 ? 2.657 -5.712 15.402 1.00 98.56 98 LEU A N 1
ATOM 785 C CA . LEU A 1 98 ? 1.848 -4.495 15.356 1.00 98.56 98 LEU A CA 1
ATOM 786 C C . LEU A 1 98 ? 0.505 -4.758 14.672 1.00 98.56 98 LEU A C 1
ATOM 788 O O . LEU A 1 98 ? -0.519 -4.319 15.184 1.00 98.56 98 LEU A O 1
ATOM 792 N N . ILE A 1 99 ? 0.511 -5.483 13.551 1.00 98.31 99 ILE A N 1
ATOM 793 C CA . ILE A 1 99 ? -0.712 -5.812 12.810 1.00 98.31 99 ILE A CA 1
ATOM 794 C C . ILE A 1 99 ? -1.606 -6.756 13.608 1.00 98.31 99 ILE A C 1
ATOM 796 O O . ILE A 1 99 ? -2.795 -6.479 13.731 1.00 98.31 99 ILE A O 1
ATOM 800 N N . GLU A 1 100 ? -1.049 -7.784 14.246 1.00 98.50 100 GLU A N 1
ATOM 801 C CA . GLU A 1 100 ? -1.825 -8.680 15.112 1.00 98.50 100 GLU A CA 1
ATOM 802 C C . GLU A 1 100 ? -2.446 -7.935 16.299 1.00 98.50 100 GLU A C 1
ATOM 804 O O . GLU A 1 100 ? -3.598 -8.165 16.653 1.00 98.50 100 GLU A O 1
ATOM 809 N N . ARG A 1 101 ? -1.729 -6.969 16.887 1.00 98.44 101 ARG A N 1
ATOM 810 C CA . ARG A 1 101 ? -2.280 -6.121 17.957 1.00 98.44 101 ARG A CA 1
ATOM 811 C C . ARG A 1 101 ? -3.382 -5.182 17.476 1.00 98.44 101 ARG A C 1
ATOM 813 O O . ARG A 1 101 ? -4.343 -4.998 18.213 1.00 98.44 101 ARG A O 1
ATOM 820 N N . ALA A 1 102 ? -3.206 -4.569 16.308 1.00 98.38 102 ALA A N 1
ATOM 821 C CA . ALA A 1 102 ? -4.132 -3.579 15.763 1.00 98.38 102 ALA A CA 1
ATOM 822 C C . ALA A 1 102 ? -5.409 -4.213 15.196 1.00 98.38 102 ALA A C 1
ATOM 824 O O . ALA A 1 102 ? -6.460 -3.584 15.217 1.00 98.38 102 ALA A O 1
ATOM 825 N N . THR A 1 103 ? -5.309 -5.436 14.672 1.00 98.38 103 THR A N 1
ATOM 826 C CA . THR A 1 103 ? -6.393 -6.087 13.914 1.00 98.38 103 THR A CA 1
ATOM 827 C C . THR A 1 103 ? -6.949 -7.333 14.594 1.00 98.38 103 THR A C 1
ATOM 829 O O . THR A 1 103 ? -8.022 -7.797 14.238 1.00 98.38 103 THR A O 1
ATOM 832 N N . GLY A 1 104 ? -6.245 -7.878 15.591 1.00 98.06 104 GLY A N 1
ATOM 833 C CA . GLY A 1 104 ? -6.622 -9.119 16.269 1.00 98.06 104 GLY A CA 1
ATOM 834 C C . GLY A 1 104 ? -6.243 -10.396 15.513 1.00 98.06 104 GLY A C 1
ATOM 835 O O . GLY A 1 104 ? -6.448 -11.484 16.050 1.00 98.06 104 GLY A O 1
ATOM 836 N N . GLU A 1 105 ? -5.667 -10.283 14.312 1.00 97.44 105 GLU A N 1
ATOM 837 C CA . GLU A 1 105 ? -5.339 -11.409 13.436 1.00 97.44 105 GLU A CA 1
ATOM 838 C C . GLU A 1 105 ? -3.900 -11.336 12.912 1.00 97.44 105 GLU A C 1
ATOM 840 O O . GLU A 1 105 ? -3.331 -10.259 12.724 1.00 97.44 105 GLU A O 1
ATOM 845 N N . GLU A 1 106 ? -3.294 -12.493 12.638 1.00 98.00 106 GLU A N 1
ATOM 846 C CA . GLU A 1 106 ? -1.975 -12.551 12.004 1.00 98.00 106 GLU A CA 1
ATOM 847 C C . GLU A 1 106 ? -1.987 -11.855 10.631 1.00 98.00 106 GLU A C 1
ATOM 849 O O . GLU A 1 106 ? -3.000 -11.817 9.931 1.00 98.00 106 GLU A O 1
ATOM 854 N N . LEU A 1 107 ? -0.837 -11.310 10.219 1.00 97.50 107 LEU A N 1
ATOM 855 C CA . LEU A 1 107 ? -0.701 -10.666 8.912 1.00 97.50 107 LEU A CA 1
ATOM 856 C C . LEU A 1 107 ? -1.063 -11.646 7.781 1.00 97.50 107 LEU A C 1
ATOM 858 O O . LEU A 1 107 ? -0.396 -12.668 7.606 1.00 97.50 107 LEU A O 1
ATOM 862 N N . SER A 1 108 ? -2.061 -11.287 6.973 1.00 97.75 108 SER A N 1
ATOM 863 C CA . SER A 1 108 ? -2.596 -12.120 5.894 1.00 97.75 108 SER A CA 1
ATOM 864 C C . SER A 1 108 ? -2.880 -11.303 4.635 1.00 97.75 108 SER A C 1
ATOM 866 O O . SER A 1 108 ? -3.196 -10.120 4.700 1.00 97.75 108 SER A O 1
ATOM 868 N N . ALA A 1 109 ? -2.786 -11.947 3.470 1.00 97.94 109 ALA A N 1
ATOM 869 C CA . ALA A 1 109 ? -3.189 -11.351 2.196 1.00 97.94 109 ALA A CA 1
ATOM 870 C C . ALA A 1 109 ? -4.704 -11.440 1.939 1.00 97.94 109 ALA A C 1
ATOM 872 O O . ALA A 1 109 ? -5.179 -10.808 0.999 1.00 97.94 109 ALA A O 1
ATOM 873 N N . GLU A 1 110 ? -5.451 -12.198 2.749 1.00 98.38 110 GLU A N 1
ATOM 874 C CA . GLU A 1 110 ? -6.885 -12.436 2.534 1.00 98.38 110 GLU A CA 1
ATOM 875 C C . GLU A 1 110 ? -7.700 -11.132 2.466 1.00 98.38 110 GLU A C 1
ATOM 877 O O . GLU A 1 110 ? -8.351 -10.921 1.443 1.00 98.38 110 GLU A O 1
ATOM 882 N N . PRO A 1 111 ? -7.570 -10.176 3.415 1.00 98.44 111 PRO A N 1
ATOM 883 C CA . PRO A 1 111 ? -8.350 -8.936 3.356 1.00 98.44 111 PRO A CA 1
ATOM 884 C C . PRO A 1 111 ? -8.048 -8.099 2.106 1.00 98.44 111 PRO A C 1
ATOM 886 O O . PRO A 1 111 ? -8.908 -7.398 1.579 1.00 98.44 111 PRO A O 1
ATOM 889 N N . PHE A 1 112 ? -6.815 -8.178 1.594 1.00 98.62 112 PHE A N 1
ATOM 890 C CA . PHE A 1 112 ? -6.430 -7.506 0.354 1.00 98.62 112 PHE A CA 1
ATOM 891 C C . PHE A 1 112 ? -7.093 -8.137 -0.869 1.00 98.62 112 PHE A C 1
ATOM 893 O O . PHE A 1 112 ? -7.568 -7.417 -1.745 1.00 98.62 112 PHE A O 1
ATOM 900 N N . VAL A 1 113 ? -7.143 -9.468 -0.928 1.00 98.50 113 VAL A N 1
ATOM 901 C CA . VAL A 1 113 ? -7.820 -10.197 -2.006 1.00 98.50 113 VAL A CA 1
ATOM 902 C C . VAL A 1 113 ? -9.322 -9.918 -1.969 1.00 98.50 113 VAL A C 1
ATOM 904 O O . VAL A 1 113 ? -9.886 -9.558 -3.001 1.00 98.50 113 VAL A O 1
ATOM 907 N N . GLU A 1 114 ? -9.948 -9.985 -0.795 1.00 98.31 114 GLU A N 1
ATOM 908 C CA . GLU A 1 114 ? -11.369 -9.668 -0.603 1.00 98.31 114 GLU A CA 1
ATOM 909 C C . GLU A 1 114 ? -11.699 -8.227 -1.019 1.00 98.31 114 GLU A C 1
ATOM 911 O O . GLU A 1 114 ? -12.633 -8.009 -1.794 1.00 98.31 114 GLU A O 1
ATOM 916 N N . TYR A 1 115 ? -10.890 -7.248 -0.591 1.00 98.25 115 TYR A N 1
ATOM 917 C CA . TYR A 1 115 ? -11.029 -5.847 -1.004 1.00 98.25 115 TYR A CA 1
ATOM 918 C C . TYR A 1 115 ? -10.983 -5.686 -2.527 1.00 98.25 115 TYR A C 1
ATOM 920 O O . TYR A 1 115 ? -11.804 -4.970 -3.107 1.00 98.25 115 TYR A O 1
ATOM 928 N N . LEU A 1 116 ? -10.011 -6.329 -3.186 1.00 98.25 116 LEU A N 1
ATOM 929 C CA . LEU A 1 116 ? -9.868 -6.248 -4.636 1.00 98.25 116 LEU A CA 1
ATOM 930 C C . LEU A 1 116 ? -11.059 -6.888 -5.348 1.00 98.25 116 LEU A C 1
ATOM 932 O O . LEU A 1 116 ? -11.590 -6.267 -6.266 1.00 98.25 116 LEU A O 1
ATOM 936 N N . HIS A 1 117 ? -11.482 -8.081 -4.925 1.00 98.19 117 HIS A N 1
ATOM 937 C CA . HIS A 1 117 ? -12.644 -8.759 -5.494 1.00 98.19 117 HIS A CA 1
ATOM 938 C C . HIS A 1 117 ? -13.894 -7.896 -5.378 1.00 98.19 117 HIS A C 1
ATOM 940 O O . HIS A 1 117 ? -14.441 -7.512 -6.406 1.00 98.19 117 HIS A O 1
ATOM 946 N N . GLY A 1 118 ? -14.272 -7.487 -4.164 1.00 97.44 118 GLY A N 1
ATOM 947 C CA . GLY A 1 118 ? -15.479 -6.685 -3.960 1.00 97.44 118 GLY A CA 1
ATOM 948 C C . GLY A 1 118 ? -15.458 -5.390 -4.773 1.00 97.44 118 GLY A C 1
ATOM 949 O O . GLY A 1 118 ? -16.385 -5.099 -5.523 1.00 97.44 118 GLY A O 1
ATOM 950 N N . LYS A 1 119 ? -14.350 -4.642 -4.720 1.00 97.81 119 LYS A N 1
ATOM 951 C CA . LYS A 1 119 ? -14.237 -3.376 -5.451 1.00 97.81 119 LYS A CA 1
ATOM 952 C C . LYS A 1 119 ? -14.317 -3.553 -6.966 1.00 97.81 119 LYS A C 1
ATOM 954 O O . LYS A 1 119 ? -14.933 -2.729 -7.641 1.00 97.81 119 LYS A O 1
ATOM 959 N N . PHE A 1 120 ? -13.616 -4.538 -7.520 1.00 98.12 120 PHE A N 1
ATOM 960 C CA . PHE A 1 120 ? -13.523 -4.688 -8.970 1.00 98.12 120 PHE A CA 1
ATOM 961 C C . PHE A 1 120 ? -14.707 -5.442 -9.573 1.00 98.12 120 PHE A C 1
ATOM 963 O O . PHE A 1 120 ? -15.065 -5.133 -10.707 1.00 98.12 120 PHE A O 1
ATOM 970 N N . GLU A 1 121 ? -15.347 -6.345 -8.832 1.00 98.12 121 GLU A N 1
ATOM 971 C CA . GLU A 1 121 ? -16.631 -6.938 -9.222 1.00 98.12 121 GLU A CA 1
ATOM 972 C C . GLU A 1 121 ? -17.715 -5.857 -9.299 1.00 98.12 121 GLU A C 1
ATOM 974 O O . GLU A 1 121 ? -18.377 -5.739 -10.330 1.00 98.12 121 GLU A O 1
ATOM 979 N N . ASP A 1 122 ? -17.796 -4.974 -8.297 1.00 97.69 122 ASP A N 1
ATOM 980 C CA . ASP A 1 122 ? -18.746 -3.855 -8.288 1.00 97.69 122 ASP A CA 1
ATOM 981 C C . ASP A 1 122 ? -18.481 -2.828 -9.405 1.00 97.69 122 ASP A C 1
ATOM 983 O O . ASP A 1 122 ? -19.412 -2.300 -10.012 1.00 97.69 122 ASP A O 1
ATOM 987 N N . LEU A 1 123 ? -17.212 -2.497 -9.681 1.00 98.12 123 LEU A N 1
ATOM 988 C CA . LEU A 1 123 ? -16.859 -1.485 -10.689 1.00 98.12 123 LEU A CA 1
ATOM 989 C C . LEU A 1 123 ? -17.064 -1.954 -12.133 1.00 98.12 123 LEU A C 1
ATOM 991 O O . LEU A 1 123 ? -17.252 -1.111 -13.015 1.00 98.12 123 LEU A O 1
ATOM 995 N N . TYR A 1 124 ? -16.947 -3.258 -12.384 1.00 97.88 124 TYR A N 1
ATOM 996 C CA . TYR A 1 124 ? -16.953 -3.826 -13.733 1.00 97.88 124 TYR A CA 1
ATOM 997 C C . TYR A 1 124 ? -18.136 -4.760 -14.014 1.00 97.88 124 TYR A C 1
ATOM 999 O O . TYR A 1 124 ? -18.189 -5.309 -15.116 1.00 97.88 124 TYR A O 1
ATOM 1007 N N . ASP A 1 125 ? -19.078 -4.900 -13.075 1.00 95.94 125 ASP A N 1
ATOM 1008 C CA . ASP A 1 125 ? -20.252 -5.777 -13.180 1.00 95.94 125 ASP A CA 1
ATOM 1009 C C . ASP A 1 125 ? -19.863 -7.230 -13.553 1.00 95.94 125 ASP A C 1
ATOM 1011 O O . ASP A 1 125 ? -20.380 -7.792 -14.528 1.00 95.94 125 ASP A O 1
ATOM 1015 N N . LEU A 1 126 ? -18.895 -7.807 -12.823 1.00 93.50 126 LEU A N 1
ATOM 1016 C CA . LEU A 1 126 ? -18.353 -9.159 -13.068 1.00 93.50 126 LEU A CA 1
ATOM 1017 C C . LEU A 1 126 ? -19.162 -10.287 -12.409 1.00 93.50 126 LEU A C 1
ATOM 1019 O O . LEU A 1 126 ? -19.784 -10.059 -11.350 1.00 93.50 126 LEU A O 1
#

Foldseek 3Di:
DDDPVCQLVVQQVVCCVPPVDGDPDCCRTVVVDCQPVVHDDDPVVVVLVLLLVLLLVVQVVVVDPVVVCVVVVNCVVVVVLCCVLPVVCPPVDDPQVSSCSSRVDGRDSVSSVVVCCVVVCVVPVD

pLDDT: mean 96.56, std 4.25, range [73.81, 98.81]

Secondary structure (DSSP, 8-state):
---GGGHHHHHHHHHHHHHS---SSTTTTTTSSSGGGTS----HHHHHHHHHHHHHHHHHHHHS-HHHHHHTT--HHHHHHHHHHTGGGTTSS-HHHHHHHHHSS---SHHHHHHHHHHHHHHHT-

Radius of gyration: 19.36 Å; chains: 1; bounding box: 45×32×46 Å

Sequence (126 aa):
EIESDEIPGLWNDKMEEYLGVRPETDAEGCLQDIHWTSGFASFQTYTLGSVVAAQLDAAIRDDLDVDGLVREEQFEPIHEWMTEQVHQHGQRYTTPELIERATGEELSAEPFVEYLHGKFEDLYDL